Protein AF-A0A379QH64-F1 (afdb_monomer)

pLDDT: mean 80.83, std 11.82, range [47.5, 93.94]

Radius of gyration: 14.54 Å; Cα contacts (8 Å, |Δi|>4): 32; chains: 1; bounding box: 35×30×35 Å

Solvent-accessible surface area (backbone atoms only — not comparable to full-atom values): 4802 Å² total; per-residue (Å²): 131,91,45,71,67,56,55,46,63,64,45,36,66,81,69,68,52,50,72,67,52,52,32,53,76,68,64,60,84,74,89,57,80,84,43,63,62,43,62,72,64,49,43,64,53,54,42,49,52,48,49,51,53,50,52,54,52,49,60,41,53,72,41,99,58,17,68,61,55,49,51,52,51,54,53,54,65,72,73,111

Structure (mmCIF, N/CA/C/O backbone):
data_AF-A0A379QH64-F1
#
_entry.id   AF-A0A379QH64-F1
#
loop_
_atom_site.group_PDB
_atom_site.id
_atom_site.type_symbol
_atom_site.label_atom_id
_atom_site.label_alt_id
_atom_site.label_comp_id
_atom_site.label_asym_id
_atom_site.label_entity_id
_atom_site.label_seq_id
_atom_site.pdbx_PDB_ins_code
_atom_site.Cartn_x
_atom_site.Cartn_y
_atom_site.Cartn_z
_atom_site.occupancy
_atom_site.B_iso_or_equiv
_atom_site.auth_seq_id
_atom_site.auth_comp_id
_atom_site.auth_asym_id
_atom_site.auth_atom_id
_atom_site.pdbx_PDB_model_num
ATOM 1 N N . MET A 1 1 ? -12.956 18.129 -2.941 1.00 47.50 1 MET A N 1
ATOM 2 C CA . MET A 1 1 ? -13.038 16.665 -3.103 1.00 47.50 1 MET A CA 1
ATOM 3 C C . MET A 1 1 ? -11.813 16.079 -2.416 1.00 47.50 1 MET A C 1
ATOM 5 O O . MET A 1 1 ? -10.704 16.382 -2.829 1.00 47.50 1 MET A O 1
ATOM 9 N N . HIS A 1 2 ? -11.971 15.432 -1.259 1.00 55.41 2 HIS A N 1
ATOM 10 C CA . HIS A 1 2 ? -10.835 14.859 -0.528 1.00 55.41 2 HIS A CA 1
ATOM 11 C C . HIS A 1 2 ? -10.543 13.487 -1.150 1.00 55.41 2 HIS A C 1
ATOM 13 O O . HIS A 1 2 ? -11.246 12.520 -0.883 1.00 55.41 2 HIS A O 1
ATOM 19 N N . ASP A 1 3 ? -9.598 13.468 -2.090 1.00 80.12 3 ASP A N 1
ATOM 20 C CA . ASP A 1 3 ? -9.378 12.369 -3.034 1.00 80.12 3 ASP A CA 1
ATOM 21 C C . ASP A 1 3 ? -8.842 11.079 -2.400 1.00 80.12 3 ASP A C 1
ATOM 23 O O . ASP A 1 3 ? -7.996 11.113 -1.504 1.00 80.12 3 ASP A O 1
ATOM 27 N N . ILE A 1 4 ? -9.211 9.940 -3.002 1.00 83.06 4 ILE A N 1
ATOM 28 C CA . ILE A 1 4 ? -8.660 8.592 -2.748 1.00 83.06 4 ILE A CA 1
ATOM 29 C C . ILE A 1 4 ? -7.122 8.604 -2.730 1.00 83.06 4 ILE A C 1
ATOM 31 O O . ILE A 1 4 ? -6.494 7.926 -1.919 1.00 83.06 4 ILE A O 1
ATOM 35 N N . ARG A 1 5 ? -6.497 9.427 -3.581 1.00 85.38 5 ARG A N 1
ATOM 36 C CA . ARG A 1 5 ? -5.039 9.601 -3.620 1.00 85.38 5 ARG A CA 1
ATOM 37 C C . ARG A 1 5 ? -4.478 10.184 -2.321 1.00 85.38 5 ARG A C 1
ATOM 39 O O . ARG A 1 5 ? -3.419 9.758 -1.866 1.00 85.38 5 ARG A O 1
ATOM 46 N N . ARG A 1 6 ? -5.160 11.164 -1.720 1.00 87.06 6 ARG A N 1
ATOM 47 C CA . ARG A 1 6 ? -4.735 11.753 -0.443 1.00 87.06 6 ARG A CA 1
ATOM 48 C C . ARG A 1 6 ? -4.946 10.755 0.693 1.00 87.06 6 ARG A C 1
ATOM 50 O O . ARG A 1 6 ? -4.045 10.620 1.514 1.00 87.06 6 ARG A O 1
ATOM 57 N N . THR A 1 7 ? -6.049 10.005 0.676 1.00 89.06 7 THR A N 1
ATOM 58 C CA . THR A 1 7 ? -6.283 8.885 1.602 1.00 89.06 7 THR A CA 1
ATOM 59 C C . THR A 1 7 ? -5.142 7.869 1.543 1.00 89.06 7 THR A C 1
ATOM 61 O O . THR A 1 7 ? -4.550 7.558 2.574 1.00 89.06 7 THR A O 1
ATOM 64 N N . PHE A 1 8 ? -4.751 7.434 0.340 1.00 90.56 8 PHE A N 1
ATOM 65 C CA . PHE A 1 8 ? -3.590 6.563 0.152 1.00 90.56 8 PHE A CA 1
ATOM 66 C C . PHE A 1 8 ? -2.305 7.197 0.699 1.00 90.56 8 PHE A C 1
ATOM 68 O O . PHE A 1 8 ? -1.580 6.567 1.463 1.00 90.56 8 PHE A O 1
ATOM 75 N N . LYS A 1 9 ? -2.018 8.461 0.363 1.00 89.00 9 LYS A N 1
ATOM 76 C CA . LYS A 1 9 ? -0.794 9.142 0.813 1.00 89.00 9 LYS A CA 1
ATOM 77 C C . LYS A 1 9 ? -0.690 9.201 2.341 1.00 89.00 9 LYS A C 1
ATOM 79 O O . LYS A 1 9 ? 0.392 8.9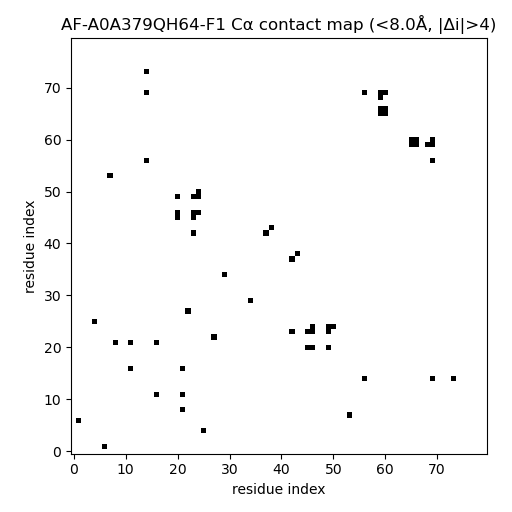63 2.866 1.00 89.00 9 LYS A O 1
ATOM 84 N N . THR A 1 10 ? -1.796 9.459 3.035 1.00 89.88 10 THR A N 1
ATOM 85 C CA . THR A 1 10 ? -1.843 9.477 4.503 1.00 89.88 10 THR A CA 1
ATOM 86 C C . THR A 1 10 ? -1.656 8.080 5.096 1.00 89.88 10 THR A C 1
ATOM 88 O O . THR A 1 10 ? -0.849 7.904 6.004 1.00 89.88 10 THR A O 1
ATOM 91 N N . LEU A 1 11 ? -2.365 7.075 4.575 1.00 90.00 11 LEU A N 1
ATOM 92 C CA . LEU A 1 11 ? -2.385 5.737 5.176 1.00 90.00 11 LEU A CA 1
ATOM 93 C C . LEU A 1 11 ? -1.181 4.872 4.786 1.00 90.00 11 LEU A C 1
ATOM 95 O O . LEU A 1 11 ? -0.753 4.033 5.571 1.00 90.00 11 LEU A O 1
ATOM 99 N N . SER A 1 12 ? -0.579 5.102 3.619 1.00 90.25 12 SER A N 1
ATOM 100 C CA . SER A 1 12 ? 0.556 4.318 3.107 1.00 90.25 12 SER A CA 1
ATOM 101 C C . SER A 1 12 ? 1.773 4.302 4.042 1.00 90.25 12 SER A C 1
ATOM 103 O O . SER A 1 12 ? 2.551 3.351 4.017 1.00 90.25 12 SER A O 1
ATOM 105 N N . GLY A 1 13 ? 1.958 5.338 4.871 1.00 87.44 13 GLY A N 1
ATOM 106 C CA . GLY A 1 13 ? 3.003 5.372 5.898 1.00 87.44 13 GLY A CA 1
ATOM 107 C C . GLY A 1 13 ? 2.753 4.377 7.032 1.00 87.44 13 GLY A C 1
ATOM 108 O O . GLY A 1 13 ? 3.655 3.627 7.386 1.00 87.44 13 GLY A O 1
ATOM 109 N N . MET A 1 14 ? 1.521 4.344 7.545 1.00 85.44 14 MET A N 1
ATOM 110 C CA . MET A 1 14 ? 1.085 3.411 8.590 1.00 85.44 14 MET A CA 1
ATOM 111 C C . MET A 1 14 ? 1.046 1.967 8.078 1.00 85.44 14 MET A C 1
ATOM 113 O O . MET A 1 14 ? 1.424 1.048 8.786 1.00 85.44 14 MET A O 1
ATOM 117 N N . LEU A 1 15 ? 0.637 1.773 6.824 1.00 87.50 15 LEU A N 1
ATOM 118 C CA . LEU A 1 15 ? 0.501 0.461 6.183 1.00 87.50 15 LEU A CA 1
ATOM 119 C C . LEU A 1 15 ? 1.821 -0.090 5.612 1.00 87.50 15 LEU A C 1
ATOM 121 O O . LEU A 1 15 ? 1.796 -0.978 4.764 1.00 87.50 15 LEU A O 1
ATOM 125 N N . HIS A 1 16 ? 2.965 0.473 6.015 1.00 85.75 16 HIS A N 1
ATOM 126 C CA . HIS A 1 16 ? 4.301 0.016 5.618 1.00 85.75 16 HIS A CA 1
ATOM 127 C C . HIS A 1 16 ? 4.506 -0.144 4.100 1.00 85.75 16 HIS A C 1
ATOM 129 O O . HIS A 1 16 ? 5.211 -1.041 3.637 1.00 85.75 16 HIS A O 1
ATOM 135 N N . PHE A 1 17 ? 3.927 0.753 3.296 1.00 90.19 17 PHE A N 1
ATOM 136 C CA . PHE A 1 17 ? 4.312 0.850 1.890 1.00 90.19 17 PHE A CA 1
ATOM 137 C C . PHE A 1 17 ? 5.723 1.438 1.797 1.00 90.19 17 PHE A C 1
ATOM 139 O O . PHE A 1 17 ? 6.042 2.455 2.430 1.00 90.19 17 PHE A O 1
ATOM 146 N N . THR A 1 18 ? 6.558 0.818 0.973 1.00 90.25 18 THR A N 1
ATOM 147 C CA . THR A 1 18 ? 7.886 1.320 0.630 1.00 90.25 18 THR A CA 1
ATOM 148 C C . THR A 1 18 ? 7.783 2.639 -0.134 1.00 90.25 18 THR A C 1
ATOM 150 O O . THR A 1 18 ? 6.733 3.005 -0.670 1.00 90.25 18 THR A O 1
ATOM 153 N N . GLU A 1 19 ? 8.885 3.382 -0.196 1.00 87.00 19 GLU A N 1
ATOM 154 C CA . GLU A 1 19 ? 8.946 4.620 -0.979 1.00 87.00 19 GLU A CA 1
ATOM 155 C C . GLU A 1 19 ? 8.673 4.364 -2.470 1.00 87.00 19 GLU A C 1
ATOM 157 O O . GLU A 1 19 ? 7.882 5.079 -3.081 1.00 87.00 19 GLU A O 1
ATOM 162 N N . ASN A 1 20 ? 9.209 3.267 -3.018 1.00 85.75 20 ASN A N 1
ATOM 163 C CA . ASN A 1 20 ? 8.965 2.870 -4.405 1.00 85.75 20 ASN A CA 1
ATOM 164 C C . ASN A 1 20 ? 7.482 2.551 -4.665 1.00 85.75 20 ASN A C 1
ATOM 166 O O . ASN A 1 20 ? 6.901 3.054 -5.622 1.00 85.75 20 ASN A O 1
ATOM 170 N N . GLU A 1 21 ? 6.830 1.783 -3.788 1.00 89.62 21 GLU A N 1
ATOM 171 C CA . GLU A 1 21 ? 5.395 1.485 -3.902 1.00 89.62 21 GLU A CA 1
ATOM 172 C C . GLU A 1 21 ? 4.532 2.764 -3.835 1.00 89.62 21 GLU A C 1
ATOM 174 O O . GLU A 1 21 ? 3.583 2.939 -4.609 1.00 89.62 21 GLU A O 1
ATOM 179 N N . LYS A 1 22 ? 4.878 3.702 -2.940 1.00 90.31 22 LYS A N 1
ATOM 180 C CA . LYS A 1 22 ? 4.199 5.006 -2.837 1.00 90.31 22 LYS A CA 1
ATOM 181 C C . LYS A 1 22 ? 4.341 5.815 -4.122 1.00 90.31 22 LYS A C 1
ATOM 183 O O . LYS A 1 22 ? 3.361 6.425 -4.561 1.00 90.31 22 LYS A O 1
ATOM 188 N N . ASP A 1 23 ? 5.524 5.817 -4.724 1.00 87.25 23 ASP A N 1
ATOM 189 C CA . ASP A 1 23 ? 5.800 6.506 -5.984 1.00 87.25 23 ASP A CA 1
ATOM 190 C C . ASP A 1 23 ? 5.060 5.872 -7.166 1.00 87.25 23 ASP A C 1
ATOM 192 O O . ASP A 1 23 ? 4.500 6.589 -8.002 1.00 87.25 23 ASP A O 1
ATOM 196 N N . ILE A 1 24 ? 4.987 4.539 -7.203 1.00 86.31 24 ILE A N 1
ATOM 197 C CA . ILE A 1 24 ? 4.272 3.771 -8.228 1.00 86.31 24 ILE A CA 1
ATOM 198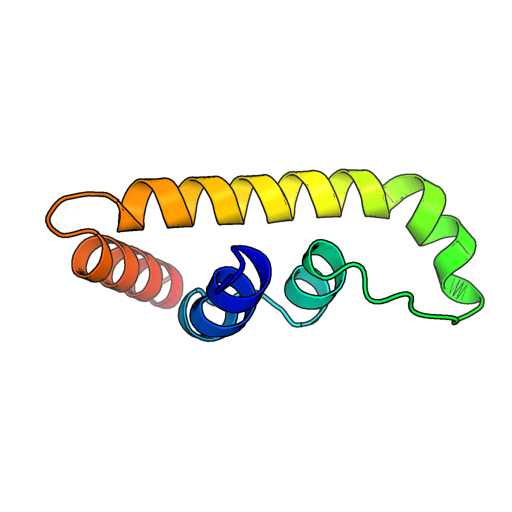 C C . ILE A 1 24 ? 2.780 4.123 -8.242 1.00 86.31 24 ILE A C 1
A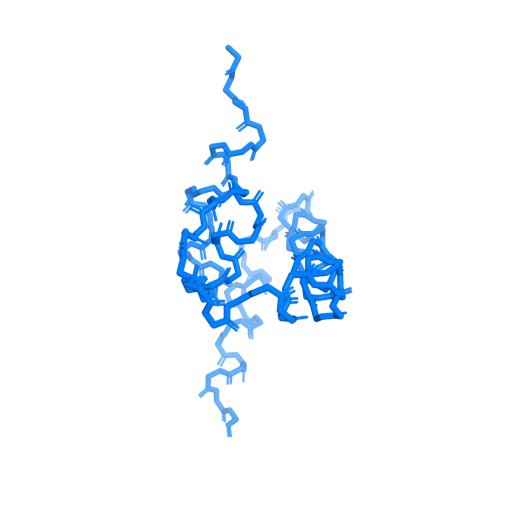TOM 200 O O . ILE A 1 24 ? 2.233 4.434 -9.307 1.00 86.31 24 ILE A O 1
ATOM 204 N N . VAL A 1 25 ? 2.124 4.138 -7.076 1.00 84.81 25 VAL A N 1
ATOM 205 C CA . VAL A 1 25 ? 0.692 4.478 -6.963 1.00 84.81 25 VAL A CA 1
ATOM 206 C C . VAL A 1 25 ? 0.439 5.954 -7.269 1.00 84.81 25 VAL A C 1
ATOM 208 O O . VAL A 1 25 ? -0.532 6.291 -7.948 1.00 84.81 25 VAL A O 1
ATOM 211 N N . ASN A 1 26 ? 1.328 6.849 -6.828 1.00 83.44 26 ASN A N 1
ATOM 212 C CA . ASN A 1 26 ? 1.203 8.286 -7.081 1.00 83.44 26 ASN A CA 1
ATOM 213 C C . ASN A 1 26 ? 1.654 8.723 -8.481 1.00 83.44 26 ASN A C 1
ATOM 215 O O . ASN A 1 26 ? 1.551 9.913 -8.792 1.00 83.44 26 ASN A O 1
ATOM 219 N N . GLN A 1 27 ? 2.121 7.787 -9.313 1.00 75.81 27 GLN A N 1
ATOM 220 C CA . GLN A 1 27 ? 2.652 8.044 -10.653 1.00 75.81 27 GLN A CA 1
ATOM 221 C C . GLN A 1 27 ? 3.752 9.115 -10.647 1.00 75.81 27 GLN A C 1
ATOM 223 O O . GLN A 1 27 ? 3.779 10.012 -11.492 1.00 75.81 27 GLN A O 1
ATOM 228 N N . HIS A 1 28 ? 4.663 9.049 -9.677 1.00 70.94 28 H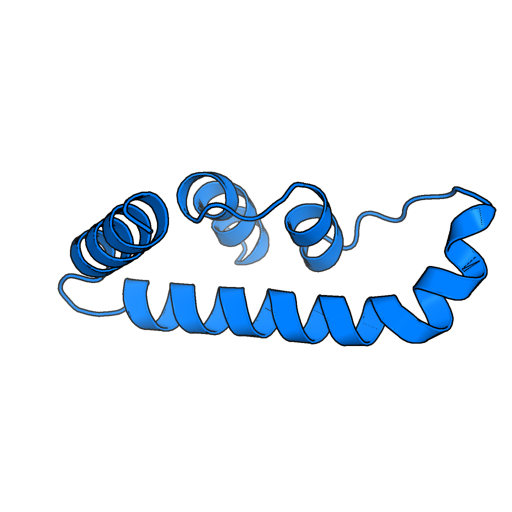IS A N 1
ATOM 229 C CA . HIS A 1 28 ? 5.822 9.931 -9.667 1.00 70.94 28 HIS A CA 1
ATOM 230 C C . HIS A 1 28 ? 6.780 9.518 -10.793 1.00 70.94 28 HIS A C 1
ATOM 232 O O . HIS A 1 28 ? 7.427 8.472 -10.750 1.00 70.94 28 HIS A O 1
ATOM 238 N N . ALA A 1 29 ? 6.833 10.334 -11.848 1.00 59.34 29 ALA A N 1
ATOM 239 C CA . ALA A 1 29 ? 7.699 10.099 -12.994 1.00 59.34 29 ALA A CA 1
ATOM 240 C C . ALA A 1 29 ? 9.164 10.343 -12.606 1.00 59.34 29 ALA A C 1
ATOM 242 O O . ALA A 1 29 ? 9.598 11.485 -12.449 1.00 59.34 29 ALA A O 1
ATOM 243 N N . ASN A 1 30 ? 9.935 9.266 -12.481 1.00 58.97 30 ASN A N 1
ATOM 244 C CA . ASN A 1 30 ? 11.359 9.341 -12.182 1.00 58.97 30 ASN A CA 1
ATOM 245 C C . ASN A 1 30 ? 12.154 9.393 -13.503 1.00 58.97 30 ASN A C 1
ATOM 247 O O . ASN A 1 30 ? 12.117 8.453 -14.293 1.00 58.97 30 ASN A O 1
ATOM 251 N N . LYS A 1 31 ? 12.833 10.515 -13.783 1.00 57.72 31 LYS A N 1
ATOM 252 C CA . LYS A 1 31 ? 13.422 10.839 -15.105 1.00 57.72 31 LYS A CA 1
ATOM 253 C C . LYS A 1 31 ? 14.798 10.200 -15.385 1.00 57.72 31 LYS A C 1
ATOM 255 O O . LYS A 1 31 ? 15.491 10.638 -16.301 1.00 57.72 31 LYS A O 1
ATOM 260 N N . SER A 1 32 ? 15.239 9.203 -14.615 1.00 62.22 32 SER A N 1
ATOM 261 C CA . SER A 1 32 ? 16.582 8.629 -14.790 1.00 62.22 32 SER A CA 1
ATOM 2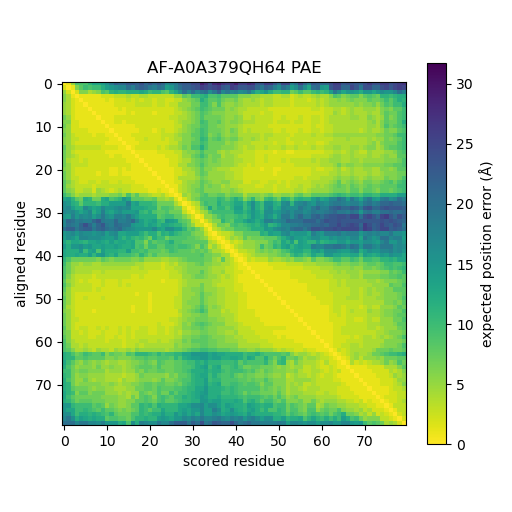62 C C . SER A 1 32 ? 16.665 7.645 -15.970 1.00 62.22 32 SER A C 1
ATOM 264 O O . SER A 1 32 ? 15.753 6.861 -16.236 1.00 62.22 32 SER A O 1
ATOM 266 N N . ILE A 1 33 ? 17.793 7.681 -16.690 1.00 53.38 33 ILE A N 1
ATOM 267 C CA . ILE A 1 33 ? 18.009 6.969 -17.965 1.00 53.38 33 ILE A CA 1
ATOM 268 C C . ILE A 1 33 ? 17.992 5.435 -17.789 1.00 53.38 33 ILE A C 1
ATOM 270 O O . ILE A 1 33 ? 17.499 4.725 -18.665 1.00 53.38 33 ILE A O 1
ATOM 274 N N . GLY A 1 34 ? 18.442 4.920 -16.637 1.00 58.94 34 GLY A N 1
ATOM 275 C CA . GLY A 1 34 ? 18.475 3.480 -16.334 1.00 58.94 34 GLY A CA 1
ATOM 276 C C . GLY A 1 34 ? 17.097 2.813 -16.234 1.00 58.94 34 GLY A C 1
ATOM 277 O O . GLY A 1 34 ? 16.987 1.599 -16.379 1.00 58.94 34 GLY A O 1
ATOM 278 N N . LYS A 1 35 ? 16.019 3.589 -16.058 1.00 58.50 35 LYS A N 1
ATOM 279 C CA . LYS A 1 35 ? 14.665 3.056 -15.852 1.00 58.50 35 LYS A CA 1
ATOM 280 C C . LYS A 1 35 ? 13.826 2.897 -17.128 1.00 58.50 35 LYS A C 1
ATOM 282 O O . LYS A 1 35 ? 12.675 2.487 -17.029 1.00 58.50 35 LYS A O 1
ATOM 287 N N . LYS A 1 36 ? 14.363 3.136 -18.335 1.00 59.38 36 LYS A N 1
ATOM 288 C CA . LYS A 1 36 ? 13.622 2.855 -19.591 1.00 59.38 36 LYS A CA 1
ATOM 289 C C . LYS A 1 36 ? 13.258 1.372 -19.751 1.00 59.38 36 LYS A C 1
ATOM 291 O O . LYS A 1 36 ? 12.173 1.070 -20.237 1.00 59.38 36 LYS A O 1
ATOM 296 N N . HIS A 1 37 ? 14.146 0.465 -19.335 1.00 60.69 37 HIS A N 1
ATOM 297 C CA . HIS A 1 37 ? 13.882 -0.979 -19.337 1.00 60.69 37 HIS A CA 1
ATOM 298 C C . HIS A 1 37 ? 12.934 -1.385 -18.197 1.00 60.69 37 HIS A C 1
ATOM 300 O O . HIS A 1 37 ? 11.980 -2.118 -18.437 1.00 60.69 37 HIS A O 1
ATOM 306 N N . TYR A 1 38 ? 13.116 -0.803 -17.008 1.00 64.44 38 TYR A N 1
ATOM 307 C CA . TYR A 1 38 ? 12.238 -0.980 -15.843 1.00 64.44 38 TYR A CA 1
ATOM 308 C C . TYR A 1 38 ? 10.783 -0.553 -16.115 1.00 64.44 38 TYR A C 1
ATOM 310 O O . TYR A 1 38 ? 9.841 -1.285 -15.829 1.00 64.44 38 TYR A O 1
ATOM 318 N N . ALA A 1 39 ? 10.583 0.600 -16.761 1.00 65.44 39 ALA A N 1
ATOM 319 C CA . ALA A 1 39 ? 9.257 1.092 -17.138 1.00 65.44 39 ALA A CA 1
ATOM 320 C C . ALA A 1 39 ? 8.532 0.176 -18.142 1.00 65.44 39 ALA A C 1
ATOM 322 O O . ALA A 1 39 ? 7.308 0.230 -18.246 1.00 65.44 39 ALA A O 1
ATOM 323 N N . ARG A 1 40 ? 9.281 -0.636 -18.900 1.00 67.75 40 ARG A N 1
ATOM 324 C CA . ARG A 1 40 ? 8.747 -1.504 -19.954 1.00 67.75 40 ARG A CA 1
ATOM 325 C C . ARG A 1 40 ? 8.315 -2.874 -19.432 1.00 67.75 40 ARG A C 1
ATOM 327 O O . ARG A 1 40 ? 7.309 -3.378 -19.917 1.00 67.75 40 ARG A O 1
ATOM 334 N N . TYR A 1 41 ? 9.065 -3.464 -18.503 1.00 71.81 41 TYR A N 1
ATOM 335 C CA . TYR A 1 41 ? 8.832 -4.844 -18.063 1.00 71.81 41 TYR A CA 1
ATOM 336 C C . TYR A 1 41 ? 8.264 -4.925 -16.647 1.00 71.81 41 TYR A C 1
ATOM 338 O O . TYR A 1 41 ? 7.209 -5.525 -16.452 1.00 71.81 41 TYR A O 1
AT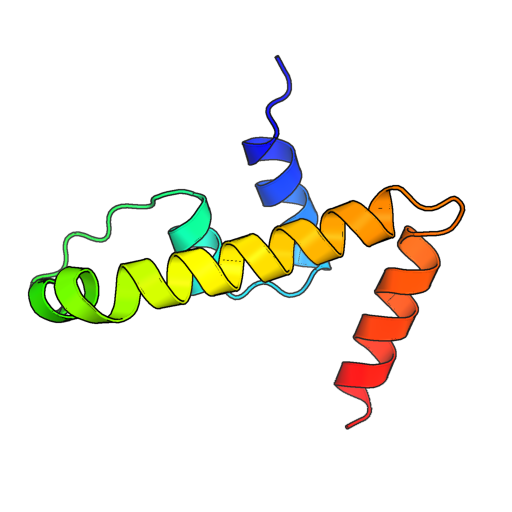OM 346 N N . ASP A 1 42 ? 8.892 -4.251 -15.687 1.00 77.62 42 ASP A N 1
ATOM 347 C CA . ASP A 1 42 ? 8.592 -4.475 -14.268 1.00 77.62 42 ASP A CA 1
ATOM 348 C C . ASP A 1 42 ? 7.521 -3.511 -13.748 1.00 77.62 42 ASP A C 1
ATOM 350 O O . ASP A 1 42 ? 6.667 -3.882 -12.947 1.00 77.62 42 ASP A O 1
ATOM 354 N N . TYR A 1 43 ? 7.481 -2.281 -14.270 1.00 82.06 43 TYR A N 1
ATOM 355 C CA . TYR A 1 43 ? 6.620 -1.221 -13.737 1.00 82.06 43 TYR A CA 1
ATOM 356 C C . TYR A 1 43 ? 5.126 -1.570 -13.713 1.00 82.06 43 TYR A C 1
ATOM 358 O O . TYR A 1 43 ? 4.442 -1.266 -12.739 1.00 82.06 43 TYR A O 1
ATOM 366 N N . ILE A 1 44 ? 4.585 -2.189 -14.770 1.00 84.75 44 ILE A N 1
ATOM 367 C CA . ILE A 1 44 ? 3.158 -2.556 -14.803 1.00 84.75 44 ILE A CA 1
ATOM 368 C C . ILE A 1 44 ? 2.855 -3.691 -13.822 1.00 84.75 44 ILE A C 1
ATOM 370 O O . ILE A 1 44 ? 1.790 -3.679 -13.199 1.00 84.75 44 ILE A O 1
ATOM 374 N N . VAL A 1 45 ? 3.784 -4.637 -13.666 1.00 87.75 45 VAL A N 1
ATOM 375 C CA . VAL A 1 45 ? 3.660 -5.746 -12.715 1.00 87.75 45 VAL A CA 1
ATOM 376 C C . VAL A 1 45 ? 3.671 -5.198 -11.290 1.00 87.75 45 VAL A C 1
ATOM 378 O O . VAL A 1 45 ? 2.680 -5.355 -10.578 1.00 87.75 45 VAL A O 1
ATOM 381 N N . GLU A 1 46 ? 4.693 -4.422 -10.925 1.00 87.75 46 GLU A N 1
ATOM 382 C CA . GLU A 1 46 ? 4.807 -3.807 -9.597 1.00 87.75 46 GLU A CA 1
ATOM 383 C C . GLU A 1 46 ? 3.636 -2.859 -9.299 1.00 87.75 46 GLU A C 1
ATOM 385 O O . GLU A 1 46 ? 3.110 -2.825 -8.184 1.00 87.75 46 GLU A O 1
ATOM 390 N N . LYS A 1 47 ? 3.152 -2.114 -10.303 1.00 88.56 47 LYS A N 1
ATOM 391 C CA . LYS A 1 47 ? 1.961 -1.265 -10.161 1.00 88.56 47 LYS A CA 1
ATOM 392 C C . LYS A 1 47 ? 0.718 -2.072 -9.847 1.00 88.56 47 LYS A C 1
ATOM 394 O O . LYS A 1 47 ? -0.065 -1.659 -8.988 1.00 88.56 47 LYS A O 1
ATOM 399 N N . ARG A 1 48 ? 0.522 -3.205 -10.517 1.00 90.75 48 ARG A N 1
ATOM 400 C CA . ARG A 1 48 ? -0.608 -4.093 -10.244 1.00 90.75 48 ARG A CA 1
ATOM 401 C C . ARG A 1 48 ? -0.515 -4.667 -8.835 1.00 90.75 48 ARG A C 1
ATOM 403 O O . ARG A 1 48 ? -1.490 -4.578 -8.097 1.00 90.75 48 ARG A O 1
ATOM 410 N N . GLU A 1 49 ? 0.642 -5.191 -8.452 1.00 92.44 49 GLU A N 1
ATOM 411 C CA . GLU A 1 49 ? 0.876 -5.774 -7.126 1.00 92.44 49 GLU A CA 1
ATOM 412 C C . GLU A 1 49 ? 0.656 -4.753 -6.008 1.00 92.44 49 GLU A C 1
ATOM 414 O O . GLU A 1 49 ? -0.095 -5.010 -5.066 1.00 92.44 49 GLU A O 1
ATOM 419 N N . THR A 1 50 ? 1.210 -3.550 -6.162 1.00 91.75 50 THR A N 1
ATOM 420 C CA . THR A 1 50 ? 1.039 -2.464 -5.188 1.00 91.75 50 THR A CA 1
ATOM 421 C C . THR A 1 50 ? -0.424 -2.030 -5.083 1.00 91.75 50 THR A C 1
ATOM 423 O O . THR A 1 50 ? -0.927 -1.755 -3.993 1.00 91.75 50 THR A O 1
ATOM 426 N N . THR A 1 51 ? -1.143 -1.991 -6.209 1.00 90.81 51 THR A N 1
ATOM 427 C CA . THR A 1 51 ? -2.571 -1.642 -6.220 1.00 90.81 51 THR A CA 1
ATOM 428 C C . THR A 1 51 ? -3.414 -2.724 -5.544 1.00 90.81 51 THR A C 1
ATOM 430 O O . THR A 1 51 ? -4.313 -2.387 -4.782 1.00 90.81 51 THR A O 1
ATOM 433 N N . LEU A 1 52 ? -3.099 -4.008 -5.746 1.00 93.94 52 LEU A N 1
ATOM 434 C CA . LEU A 1 52 ? -3.766 -5.122 -5.058 1.00 93.94 52 LEU A CA 1
ATOM 435 C C . LEU A 1 52 ? -3.497 -5.102 -3.548 1.00 93.94 52 LEU A C 1
ATOM 437 O O . LEU A 1 52 ? -4.398 -5.359 -2.752 1.00 93.94 52 LEU A O 1
ATOM 441 N N . LYS A 1 53 ? -2.270 -4.763 -3.133 1.00 92.12 53 LYS A N 1
ATOM 442 C CA . LYS A 1 53 ? -1.932 -4.538 -1.719 1.00 92.12 53 LYS A CA 1
ATOM 443 C C . LYS A 1 53 ? -2.790 -3.417 -1.127 1.00 92.12 53 LYS A C 1
ATOM 445 O O . LYS A 1 53 ? -3.337 -3.573 -0.037 1.00 92.12 53 LYS A O 1
ATOM 450 N N . TRP A 1 54 ? -2.954 -2.313 -1.858 1.00 92.56 54 TRP A N 1
ATOM 451 C CA . TRP A 1 54 ? -3.811 -1.200 -1.443 1.00 92.56 54 TRP A CA 1
ATOM 452 C C . TRP A 1 54 ? -5.291 -1.583 -1.363 1.00 92.56 54 TRP A C 1
ATOM 454 O O . TRP A 1 54 ? -5.951 -1.254 -0.381 1.00 92.56 54 TRP A O 1
ATOM 464 N N . GLU A 1 55 ? -5.801 -2.318 -2.350 1.00 92.81 55 GLU A N 1
ATOM 465 C CA . GLU A 1 55 ? -7.174 -2.822 -2.359 1.00 92.81 55 GLU A CA 1
ATOM 466 C C . GLU A 1 55 ? -7.467 -3.668 -1.114 1.00 92.81 55 GLU A C 1
ATOM 468 O O . GLU A 1 55 ? -8.426 -3.386 -0.397 1.00 92.81 55 GLU A O 1
ATOM 473 N N . LYS A 1 56 ? -6.610 -4.651 -0.812 1.00 91.00 56 LYS A N 1
ATOM 474 C CA . LYS A 1 56 ? -6.744 -5.497 0.384 1.00 91.00 56 LYS A CA 1
ATOM 475 C C . LYS A 1 56 ? -6.742 -4.669 1.666 1.00 91.00 56 LYS A C 1
ATOM 477 O O . LYS A 1 56 ? -7.576 -4.892 2.538 1.00 91.00 56 LYS A O 1
ATOM 482 N N . ALA A 1 57 ? -5.840 -3.692 1.767 1.00 89.62 57 ALA A N 1
ATOM 483 C CA . ALA A 1 57 ? -5.778 -2.817 2.931 1.00 89.62 57 ALA A CA 1
ATOM 484 C C . ALA A 1 57 ? -7.069 -2.000 3.107 1.00 89.62 57 ALA A C 1
ATOM 486 O O . ALA A 1 57 ? -7.576 -1.903 4.221 1.00 89.62 57 ALA A O 1
ATOM 487 N N . ILE A 1 58 ? -7.639 -1.453 2.027 1.00 90.50 58 ILE A N 1
ATOM 488 C CA . ILE A 1 58 ? -8.927 -0.746 2.101 1.00 90.50 58 ILE A CA 1
ATOM 489 C C . ILE A 1 58 ? -10.053 -1.700 2.497 1.00 90.50 58 ILE A C 1
ATOM 491 O O . ILE A 1 58 ? -10.866 -1.339 3.340 1.00 90.50 58 ILE A O 1
ATOM 495 N N . GLN A 1 59 ? -10.121 -2.896 1.906 1.00 91.44 59 GLN A N 1
ATOM 496 C CA . GLN A 1 59 ? -11.164 -3.873 2.231 1.00 91.44 59 GLN A CA 1
ATOM 497 C C . GLN A 1 59 ? -11.166 -4.207 3.726 1.00 91.44 59 GLN A C 1
ATOM 499 O O . GLN A 1 59 ? -12.236 -4.238 4.327 1.00 91.44 59 GLN A O 1
ATOM 504 N N . ILE A 1 60 ? -9.983 -4.366 4.328 1.00 90.00 60 ILE A N 1
ATOM 505 C CA . ILE A 1 60 ? -9.842 -4.559 5.774 1.00 90.00 60 ILE A CA 1
ATOM 506 C C . ILE A 1 60 ? -10.263 -3.294 6.531 1.00 90.00 60 ILE A C 1
ATOM 508 O O . ILE A 1 60 ? -11.068 -3.382 7.442 1.00 90.00 60 ILE A O 1
ATOM 512 N N . LEU A 1 61 ? -9.809 -2.097 6.138 1.00 88.25 61 LEU A N 1
ATOM 513 C CA . LEU A 1 61 ? -10.202 -0.842 6.807 1.00 88.25 61 LEU A CA 1
ATOM 514 C C . LEU A 1 61 ? -11.712 -0.575 6.803 1.00 88.25 61 LEU A C 1
ATOM 516 O O . LEU A 1 61 ? -12.199 0.145 7.672 1.00 88.25 61 LEU A O 1
ATOM 520 N N 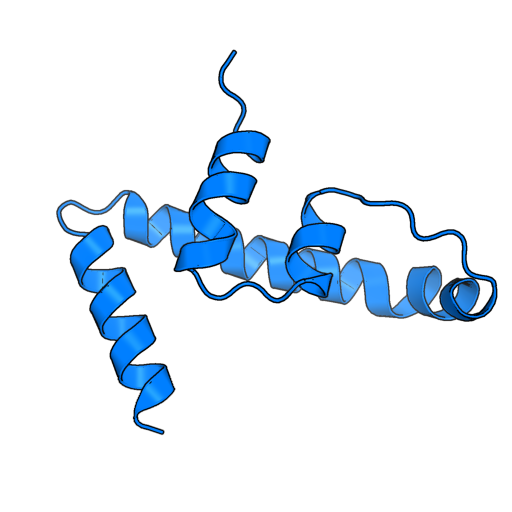. LEU A 1 62 ? -12.436 -1.099 5.815 1.00 89.69 62 LEU A N 1
ATOM 521 C CA . LEU A 1 62 ? -13.886 -0.960 5.714 1.00 89.69 62 LEU A CA 1
ATOM 522 C C . LEU A 1 62 ? -14.652 -1.956 6.605 1.00 89.69 62 LEU A C 1
ATOM 524 O O . LEU A 1 62 ? -15.877 -1.851 6.693 1.00 89.69 62 LEU 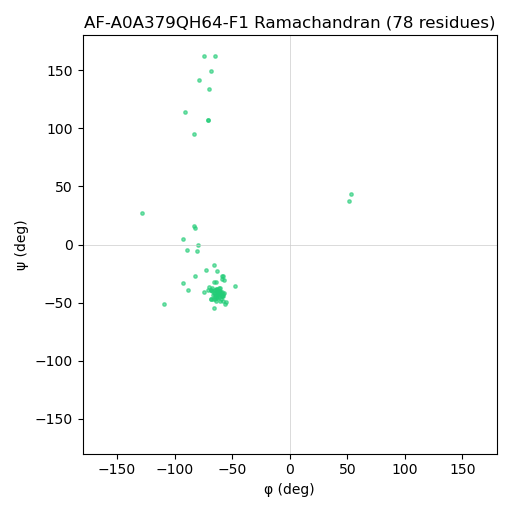A O 1
ATOM 528 N N . THR A 1 63 ? -13.978 -2.902 7.270 1.00 92.50 63 THR A N 1
ATOM 529 C CA . THR A 1 63 ? -14.605 -3.773 8.276 1.00 92.50 63 THR A CA 1
ATOM 530 C C . THR A 1 63 ? -14.857 -3.011 9.581 1.00 92.50 63 THR A C 1
ATOM 532 O O . THR A 1 63 ? -14.290 -1.946 9.834 1.00 92.50 63 THR A O 1
ATOM 535 N N . LYS A 1 64 ? -15.738 -3.552 10.435 1.00 84.50 64 LYS A N 1
ATOM 536 C CA . LYS A 1 64 ? -16.186 -2.895 11.677 1.00 84.50 64 LYS A CA 1
ATOM 537 C C . LYS A 1 64 ? -15.033 -2.565 12.642 1.00 84.50 64 LYS A C 1
ATOM 539 O O . LYS A 1 64 ? -15.123 -1.561 13.340 1.00 84.50 64 LYS A O 1
ATOM 544 N N . ASP A 1 65 ? -13.959 -3.358 12.617 1.00 87.88 65 ASP A N 1
ATOM 545 C CA . ASP A 1 65 ? -12.774 -3.231 13.479 1.00 87.88 65 ASP A CA 1
ATOM 546 C C . ASP A 1 65 ? -11.457 -3.204 12.668 1.00 87.88 65 ASP A C 1
ATOM 548 O O . ASP A 1 65 ? -10.388 -3.571 13.162 1.00 87.88 65 ASP A O 1
ATOM 552 N N . GLY A 1 66 ? -11.512 -2.741 11.414 1.00 84.25 66 GLY A N 1
ATOM 553 C CA . GLY A 1 66 ? -10.427 -2.872 10.433 1.00 84.25 66 GLY A CA 1
ATOM 554 C C . GLY A 1 66 ? -9.070 -2.291 10.840 1.00 84.25 66 GLY A C 1
ATOM 555 O O . GLY A 1 66 ? -8.024 -2.815 10.460 1.00 84.25 66 GLY A O 1
ATOM 556 N N . LEU A 1 67 ? -9.057 -1.231 11.654 1.00 81.50 67 LEU A N 1
ATOM 557 C CA . LEU A 1 67 ? -7.822 -0.662 12.214 1.00 81.50 67 LEU A CA 1
ATOM 558 C C . LEU A 1 67 ? -7.112 -1.642 13.158 1.00 81.50 67 LEU A C 1
ATOM 560 O O . LEU A 1 67 ? -5.890 -1.775 13.107 1.00 81.50 67 LEU A O 1
ATOM 564 N N . THR A 1 68 ? -7.874 -2.342 13.995 1.00 85.75 68 THR A N 1
ATOM 565 C CA . THR A 1 68 ? -7.350 -3.357 14.914 1.00 85.75 68 THR A CA 1
ATOM 566 C C . THR A 1 68 ? -6.805 -4.545 14.130 1.00 85.75 68 THR A C 1
ATOM 568 O O . THR A 1 68 ? -5.705 -5.015 14.407 1.00 85.75 68 THR A O 1
ATOM 571 N N . GLU A 1 69 ? -7.532 -4.988 13.101 1.00 83.25 69 GLU A N 1
ATOM 572 C CA . GLU A 1 69 ? -7.113 -6.091 12.228 1.00 83.25 69 GLU A CA 1
ATOM 573 C C . GLU A 1 69 ? -5.803 -5.780 11.492 1.00 83.25 69 GLU A C 1
ATOM 575 O O . GLU A 1 69 ? -4.902 -6.617 11.454 1.00 83.25 69 GLU A O 1
ATOM 580 N N . ILE A 1 70 ? -5.652 -4.561 10.969 1.00 83.06 70 ILE A N 1
ATOM 581 C CA . ILE A 1 70 ? -4.416 -4.116 10.313 1.00 83.06 70 ILE A CA 1
ATOM 582 C C . ILE A 1 70 ? -3.236 -4.082 11.275 1.00 83.06 70 ILE A C 1
ATOM 584 O O . ILE A 1 70 ? -2.167 -4.581 10.927 1.00 83.06 70 ILE A O 1
ATOM 588 N N . ASN A 1 71 ? -3.415 -3.539 12.479 1.00 83.25 71 ASN A N 1
ATOM 589 C CA . ASN A 1 71 ? -2.336 -3.498 13.464 1.00 83.25 71 ASN A CA 1
ATOM 590 C C . ASN A 1 71 ? -1.879 -4.913 13.844 1.00 83.25 71 ASN A C 1
ATOM 592 O O . ASN A 1 71 ? -0.680 -5.170 13.890 1.00 83.25 71 ASN A O 1
ATOM 596 N N . LEU A 1 72 ? -2.813 -5.857 14.001 1.00 83.81 72 LEU A N 1
ATOM 597 C CA . LEU A 1 72 ? -2.492 -7.262 14.264 1.00 83.81 72 LEU A CA 1
ATOM 598 C C . LEU A 1 72 ? -1.726 -7.926 13.108 1.00 83.81 72 LEU A C 1
ATOM 600 O O . LEU A 1 72 ? -0.834 -8.736 13.354 1.00 83.81 72 LEU A O 1
ATOM 604 N N . ILE A 1 73 ? -2.064 -7.617 11.852 1.00 81.44 73 ILE A N 1
ATOM 605 C CA . ILE A 1 73 ? -1.332 -8.122 10.678 1.00 81.44 73 ILE A CA 1
ATOM 606 C C . ILE A 1 73 ? 0.098 -7.571 10.670 1.00 81.44 73 ILE A C 1
ATOM 608 O O . ILE A 1 73 ? 1.047 -8.340 10.525 1.00 81.44 73 ILE A O 1
ATOM 612 N N . ILE A 1 74 ? 0.253 -6.265 10.895 1.00 79.88 74 ILE A N 1
ATOM 613 C CA . ILE A 1 74 ? 1.554 -5.585 10.940 1.00 79.88 74 ILE A CA 1
ATOM 614 C C . ILE A 1 74 ? 2.438 -6.145 12.063 1.00 79.88 74 ILE A C 1
ATOM 616 O O . ILE A 1 74 ? 3.624 -6.404 11.857 1.00 79.88 74 ILE A O 1
ATOM 620 N N . GLU A 1 75 ? 1.880 -6.347 13.256 1.00 83.00 75 GLU A N 1
ATOM 621 C CA . GLU A 1 75 ? 2.608 -6.914 14.396 1.00 83.00 75 GLU A CA 1
ATOM 622 C C . GLU A 1 75 ? 3.066 -8.351 14.129 1.00 83.00 75 GLU A C 1
ATOM 624 O O . GLU A 1 75 ? 4.192 -8.707 14.478 1.00 83.00 75 GLU A O 1
ATOM 629 N N . LYS A 1 76 ? 2.234 -9.162 13.462 1.00 79.31 76 LYS A N 1
ATOM 630 C CA . LYS A 1 76 ? 2.595 -10.529 13.060 1.00 79.31 76 LYS A CA 1
ATOM 631 C C . LYS A 1 76 ? 3.716 -10.562 12.024 1.00 79.31 76 LYS A C 1
ATOM 633 O O . LYS A 1 76 ? 4.610 -11.388 12.161 1.00 79.31 76 LYS A O 1
ATOM 638 N N . GLU A 1 77 ? 3.698 -9.678 11.024 1.00 75.00 77 GLU A N 1
ATOM 639 C CA . GLU A 1 77 ? 4.784 -9.580 10.033 1.00 75.00 77 GLU A CA 1
ATOM 640 C C . GLU A 1 77 ? 6.116 -9.157 10.667 1.00 75.00 77 GLU A C 1
ATOM 642 O O . GLU A 1 77 ? 7.165 -9.609 10.225 1.00 75.00 77 GLU A O 1
ATOM 647 N N . ARG A 1 78 ? 6.096 -8.335 11.726 1.00 72.00 78 ARG A N 1
ATOM 648 C CA . ARG A 1 78 ? 7.310 -7.933 12.461 1.00 72.00 78 ARG A CA 1
ATOM 649 C C . ARG A 1 78 ? 7.901 -9.060 13.324 1.00 72.00 78 ARG A C 1
ATOM 651 O O . ARG A 1 78 ? 9.064 -8.976 13.707 1.00 72.00 78 ARG A O 1
ATOM 658 N N . ALA A 1 79 ? 7.098 -10.058 13.689 1.00 70.38 79 ALA A N 1
ATOM 659 C CA . ALA A 1 79 ? 7.498 -11.144 14.584 1.00 70.38 79 ALA A CA 1
ATOM 660 C C . ALA A 1 79 ? 8.124 -12.359 13.865 1.00 70.38 79 ALA A C 1
ATOM 662 O O . ALA A 1 79 ? 8.555 -13.293 14.543 1.00 70.38 79 ALA A O 1
ATOM 663 N N . LEU A 1 80 ? 8.146 -12.353 12.528 1.00 55.69 80 LEU A N 1
ATOM 664 C CA . LEU A 1 80 ? 8.793 -13.344 11.657 1.00 55.69 80 LEU A CA 1
ATOM 665 C C . LEU A 1 80 ? 10.190 -12.873 11.237 1.00 55.69 80 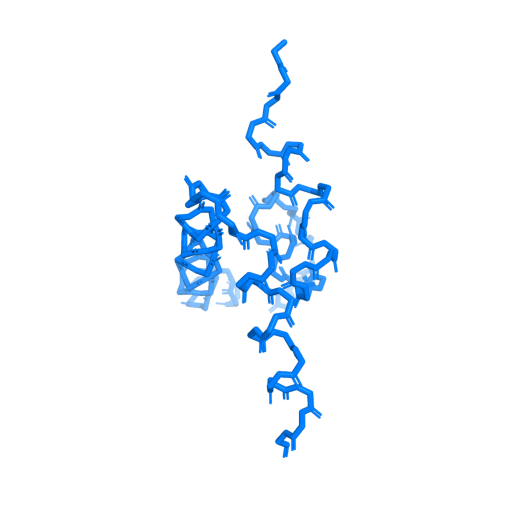LEU A C 1
ATOM 667 O O . LEU A 1 80 ? 11.069 -13.754 11.108 1.00 55.69 80 LEU A O 1
#

Secondary structure (DSSP, 8-state):
---HHHHHHHHHHHTT--HHHHHHHHT-----TTHHHHHHHHHHHHHHHHHHHHHHHHHHHTSTTHHHHHHHHHHHHHT-

Organism: Salmonella enterica (NCBI:txid28901)

Sequence (80 aa):
MHDIRRTFKTLSGMLHFTENEKDIVNQHANKSIGKKHYARYDYIVEKRETTLKWEKAIQILLTKDGLTEINLIIEKERAL

Mean predicted aligned error: 6.86 Å

Foldseek 3Di:
DCDPLVVCVVCCVVLVPDPVLNCLQVVPDDPDPVCPVVVVPPSVVSSVVSVVSVVVLVVLVPDPPSVVVSVVVVVVVVVD